Protein AF-A0A9P7BCN5-F1 (afdb_monomer_lite)

Organism: NCBI:txid460514

pLDDT: mean 72.9, std 21.02, range [40.44, 98.62]

InterPro domains:
  IPR052837 Mitochondrial ribosomal protein bS21 [PTHR41237] (28-170)

Secondary structure (DSSP, 8-state):
-------------------------SSSGGGSTTSSS-SSSHHHHHHHHHHHHTT---------TT---------S----HHHHHHHS---TT--S------TT-HHHHHHHHHHHHHHTTHHHHHHHHSS---HHHHHHHHHHHHHHHHHHHHHHHHHHHHHHHHHHT-

Structure (mmCIF, N/CA/C/O backbone):
data_AF-A0A9P7BCN5-F1
#
_entry.id   AF-A0A9P7BCN5-F1
#
loop_
_atom_site.group_PDB
_atom_site.id
_atom_site.type_symbol
_atom_site.label_atom_id
_atom_site.label_alt_id
_atom_site.label_comp_id
_atom_site.label_asym_id
_atom_site.label_entity_id
_atom_site.label_seq_id
_atom_site.pdbx_PDB_ins_code
_atom_site.Cartn_x
_atom_site.Cartn_y
_atom_site.Cartn_z
_atom_site.occupancy
_atom_site.B_iso_or_equiv
_atom_site.auth_seq_id
_atom_site.auth_comp_id
_atom_site.auth_asym_id
_atom_site.auth_atom_id
_atom_site.pdbx_PDB_model_num
ATOM 1 N N . MET A 1 1 ? 23.172 39.042 -14.468 1.00 51.22 1 MET A N 1
ATOM 2 C CA . MET A 1 1 ? 21.860 39.375 -15.059 1.00 51.22 1 MET 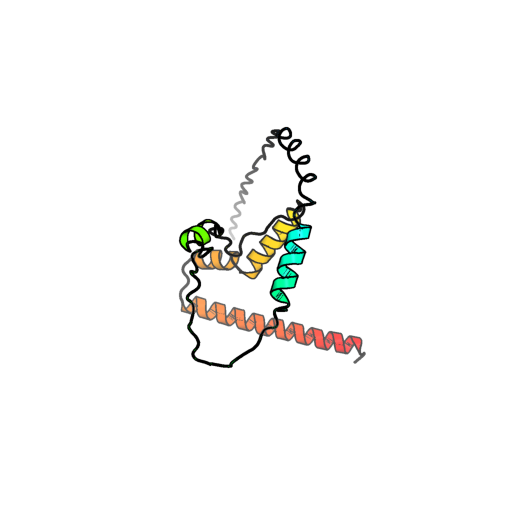A CA 1
ATOM 3 C C . MET A 1 1 ? 21.759 38.711 -16.417 1.00 51.22 1 MET A C 1
ATOM 5 O O . MET A 1 1 ? 22.620 38.993 -17.231 1.00 51.22 1 MET A O 1
ATOM 9 N N . LEU A 1 2 ? 20.775 37.831 -16.628 1.00 46.09 2 LEU A N 1
ATOM 10 C CA . LEU A 1 2 ? 20.109 37.559 -17.914 1.00 46.09 2 LEU A CA 1
ATOM 11 C C . LEU A 1 2 ? 19.058 36.467 -17.667 1.00 46.09 2 LEU A C 1
ATOM 13 O O . LEU A 1 2 ? 19.370 35.288 -17.528 1.00 46.09 2 LEU A O 1
ATOM 17 N N . ALA A 1 3 ? 17.810 36.907 -17.530 1.00 48.81 3 ALA A N 1
ATOM 18 C CA . ALA A 1 3 ? 16.636 36.060 -17.401 1.00 48.81 3 ALA A CA 1
ATOM 19 C C . ALA A 1 3 ? 16.221 35.523 -18.778 1.00 48.81 3 ALA A C 1
ATOM 21 O O . ALA A 1 3 ? 16.227 36.268 -19.759 1.00 48.81 3 ALA A O 1
ATOM 22 N N . ARG A 1 4 ? 15.797 34.258 -18.848 1.00 54.75 4 ARG A N 1
ATOM 23 C CA . ARG A 1 4 ? 14.994 33.743 -19.964 1.00 54.75 4 ARG A CA 1
ATOM 24 C C . ARG A 1 4 ? 13.826 32.923 -19.427 1.00 54.75 4 ARG A C 1
ATOM 26 O O . ARG A 1 4 ? 13.968 31.759 -19.072 1.00 54.75 4 ARG A O 1
ATOM 33 N N . ASN A 1 5 ? 12.680 33.596 -19.383 1.00 53.12 5 ASN A N 1
ATOM 34 C CA . ASN A 1 5 ? 11.343 33.018 -19.377 1.00 53.12 5 ASN A CA 1
ATOM 35 C C . ASN A 1 5 ? 11.059 32.406 -20.752 1.00 53.12 5 ASN A C 1
ATOM 37 O O . ASN A 1 5 ? 11.209 33.115 -21.745 1.00 53.12 5 ASN A O 1
ATOM 41 N N . VAL A 1 6 ? 10.568 31.165 -20.818 1.00 57.75 6 VAL A N 1
ATOM 42 C CA . VAL A 1 6 ? 9.745 30.703 -21.949 1.00 57.75 6 VAL A CA 1
ATOM 43 C C . VAL A 1 6 ? 8.629 29.796 -21.425 1.00 57.75 6 VAL A C 1
ATOM 45 O O . VAL A 1 6 ? 8.834 28.952 -20.557 1.00 57.75 6 VAL A O 1
ATOM 48 N N . LEU A 1 7 ? 7.438 30.079 -21.941 1.00 52.66 7 LEU A N 1
ATOM 49 C CA . LEU A 1 7 ? 6.106 29.705 -21.492 1.00 52.66 7 LEU A CA 1
ATOM 50 C C . LEU A 1 7 ? 5.726 28.231 -21.690 1.00 52.66 7 LEU A C 1
ATOM 52 O O . LEU A 1 7 ? 6.220 27.528 -22.568 1.00 52.66 7 LEU A O 1
ATOM 56 N N . ALA A 1 8 ? 4.757 27.829 -20.868 1.00 49.75 8 ALA A N 1
ATOM 57 C CA . ALA A 1 8 ? 4.033 26.571 -20.892 1.00 49.75 8 ALA A CA 1
ATOM 58 C C . ALA A 1 8 ? 3.129 26.417 -22.130 1.00 49.75 8 ALA A C 1
ATOM 60 O O . ALA A 1 8 ? 2.447 27.357 -22.533 1.00 49.75 8 ALA A O 1
ATOM 61 N N . ALA A 1 9 ? 3.035 25.193 -22.653 1.00 51.97 9 ALA A N 1
ATOM 62 C CA . ALA A 1 9 ? 1.993 24.778 -23.589 1.00 51.97 9 ALA A CA 1
ATOM 63 C C . ALA A 1 9 ? 1.278 23.539 -23.028 1.00 51.97 9 ALA A C 1
ATOM 65 O O . ALA A 1 9 ? 1.752 22.408 -23.146 1.00 51.97 9 ALA A O 1
ATOM 66 N N . ALA A 1 10 ? 0.136 23.762 -22.379 1.00 50.50 10 ALA A N 1
ATOM 67 C CA . ALA A 1 10 ? -0.774 22.711 -21.945 1.00 50.50 10 ALA A CA 1
ATOM 68 C C . ALA A 1 10 ? -1.659 22.287 -23.130 1.00 50.50 10 ALA A C 1
ATOM 70 O O . ALA A 1 10 ? -2.514 23.048 -23.576 1.00 50.50 10 ALA A O 1
ATOM 71 N N . LYS A 1 11 ? -1.462 21.070 -23.650 1.00 50.28 11 LYS A N 1
ATOM 72 C CA . LYS A 1 11 ? -2.388 20.435 -24.602 1.00 50.28 11 LYS A CA 1
ATOM 73 C C . LYS A 1 11 ? -3.518 19.755 -23.828 1.00 50.28 11 LYS A C 1
ATOM 75 O O . LYS A 1 11 ? -3.343 18.672 -23.279 1.00 50.28 11 LYS A O 1
ATOM 80 N N . THR A 1 12 ? -4.682 20.390 -23.794 1.00 50.75 12 THR A N 1
ATOM 81 C CA . THR A 1 12 ? -5.949 19.821 -23.321 1.00 50.75 12 THR A CA 1
ATOM 82 C C . THR A 1 12 ? -6.606 19.017 -24.445 1.00 50.75 12 THR A C 1
ATOM 84 O O . THR A 1 12 ? -7.192 19.575 -25.367 1.00 50.75 12 THR A O 1
ATOM 87 N N . ALA A 1 13 ? -6.524 17.687 -24.374 1.00 50.72 13 ALA A N 1
ATOM 88 C CA . ALA A 1 13 ? -7.314 16.796 -25.223 1.00 50.72 13 ALA A CA 1
ATOM 89 C C . ALA A 1 13 ? -8.713 16.621 -24.607 1.00 50.72 13 ALA A C 1
ATOM 91 O O . ALA A 1 13 ? -8.860 16.015 -23.546 1.00 50.72 13 ALA A O 1
ATOM 92 N N . ARG A 1 14 ? -9.742 17.180 -25.253 1.00 42.44 14 ARG A N 1
ATOM 93 C CA . ARG A 1 14 ? -11.154 16.929 -24.932 1.00 42.44 14 ARG A CA 1
ATOM 94 C C . ARG A 1 14 ? -11.633 15.742 -25.768 1.00 42.44 14 ARG A C 1
ATOM 96 O O . ARG A 1 14 ? -11.708 15.857 -26.986 1.00 42.44 14 ARG A O 1
ATOM 103 N N . PHE A 1 15 ? -11.960 14.626 -25.122 1.00 49.22 15 PHE A N 1
ATOM 104 C CA . PHE A 1 15 ? -12.683 13.522 -25.754 1.00 49.22 15 PHE A CA 1
ATOM 105 C C . PHE A 1 15 ? -14.184 13.705 -25.521 1.00 49.22 15 PHE A C 1
ATOM 107 O O . PHE A 1 15 ? -14.646 13.771 -24.382 1.00 49.22 15 PHE A O 1
ATOM 114 N N . THR A 1 16 ? -14.933 13.820 -26.613 1.00 47.38 16 THR A N 1
ATOM 115 C CA . THR A 1 16 ? -16.395 13.843 -26.649 1.00 47.38 16 THR A CA 1
ATOM 116 C C . THR A 1 16 ? -16.938 12.420 -26.497 1.00 47.38 16 THR A C 1
ATOM 118 O O . THR A 1 16 ? -16.446 11.476 -27.113 1.00 47.38 16 THR A O 1
ATOM 121 N N . ARG A 1 17 ? -17.945 12.252 -25.635 1.00 40.44 17 ARG A N 1
ATOM 122 C CA . ARG A 1 17 ? -18.599 10.971 -25.333 1.00 40.44 17 ARG A CA 1
ATOM 123 C C . ARG A 1 17 ? -19.851 10.854 -26.205 1.00 40.44 17 ARG A C 1
ATOM 125 O O . ARG A 1 17 ? -20.771 11.650 -26.048 1.00 40.44 17 ARG A O 1
ATOM 132 N N . ALA A 1 18 ? -19.872 9.900 -27.132 1.00 47.12 18 ALA A N 1
ATOM 133 C CA . ALA A 1 18 ? -21.061 9.566 -27.910 1.00 47.12 18 ALA A CA 1
ATOM 134 C C . ALA A 1 18 ? -21.986 8.661 -27.077 1.00 47.12 18 ALA A C 1
ATOM 136 O O . ALA A 1 18 ? -21.550 7.624 -26.578 1.00 47.12 18 ALA A O 1
ATOM 137 N N . ASN A 1 19 ? -23.250 9.061 -26.925 1.00 43.56 19 ASN A N 1
ATOM 138 C CA . ASN A 1 19 ? -24.318 8.239 -26.360 1.00 43.56 19 ASN A CA 1
ATOM 139 C C . ASN A 1 19 ? -25.029 7.509 -27.506 1.00 43.56 19 ASN A C 1
ATOM 141 O O . ASN A 1 19 ? -25.701 8.152 -28.309 1.00 43.56 19 ASN A O 1
ATOM 145 N N . SER A 1 20 ? -24.911 6.183 -27.572 1.00 52.56 20 SER A N 1
ATOM 146 C CA . SER A 1 20 ? -25.769 5.336 -28.405 1.00 52.56 20 SER A CA 1
ATOM 147 C C . SER A 1 20 ? -26.748 4.567 -27.517 1.00 52.56 20 SER A C 1
ATOM 149 O O . SER A 1 20 ? -26.389 3.668 -26.761 1.00 52.56 20 SER A O 1
ATOM 151 N N . THR A 1 21 ? -28.014 4.959 -27.592 1.00 48.12 21 THR A N 1
ATOM 152 C CA . THR A 1 21 ? -29.163 4.245 -27.035 1.00 48.12 21 THR A CA 1
ATOM 153 C C . THR A 1 21 ? -29.679 3.254 -28.074 1.00 48.12 21 THR A C 1
ATOM 155 O O . THR A 1 21 ? -30.150 3.685 -29.125 1.00 48.12 21 THR A O 1
ATOM 158 N N . LEU A 1 22 ? -29.637 1.952 -27.784 1.00 48.34 22 LEU A N 1
ATOM 159 C CA . LEU A 1 22 ? -30.417 0.946 -28.508 1.00 48.34 22 LEU A CA 1
ATOM 160 C C . LEU A 1 22 ? -31.063 -0.056 -27.541 1.00 48.34 22 LEU A C 1
ATOM 162 O O . LEU A 1 22 ? -30.463 -0.553 -26.591 1.00 48.34 22 LEU A O 1
ATOM 166 N N . SER A 1 23 ? -32.340 -0.258 -27.824 1.00 49.16 23 SER A N 1
ATOM 167 C CA . SER A 1 23 ? -33.428 -0.957 -27.149 1.00 49.16 23 SER A CA 1
ATOM 168 C C . SER A 1 23 ? -33.413 -2.474 -27.349 1.00 49.16 23 SER A C 1
ATOM 170 O O . SER A 1 23 ? -33.348 -2.912 -28.490 1.00 49.16 23 SER A O 1
ATOM 172 N N . ASN A 1 24 ? -33.599 -3.255 -26.277 1.00 51.41 24 ASN A N 1
ATOM 173 C CA . ASN A 1 24 ? -33.944 -4.686 -26.320 1.00 51.41 24 ASN A CA 1
ATOM 174 C C . ASN A 1 24 ? -34.776 -5.058 -25.072 1.00 51.41 24 ASN A C 1
ATOM 176 O O . ASN A 1 24 ? -34.211 -5.397 -24.034 1.00 51.41 24 ASN A O 1
ATOM 180 N N . THR A 1 25 ? -36.110 -4.969 -25.134 1.00 54.47 25 THR A N 1
ATOM 181 C CA . THR A 1 25 ? -37.012 -5.278 -23.995 1.00 54.47 25 THR A CA 1
ATOM 182 C C . THR A 1 25 ? -38.141 -6.265 -24.318 1.00 54.47 25 THR A C 1
ATOM 184 O O . THR A 1 25 ? -39.081 -6.394 -23.543 1.00 54.47 25 THR A O 1
ATOM 187 N N . THR A 1 26 ? -38.069 -7.025 -25.411 1.00 51.28 26 THR A N 1
ATOM 188 C CA . THR A 1 26 ? -39.194 -7.873 -25.861 1.00 51.28 26 THR A CA 1
ATOM 189 C C . THR A 1 26 ? -39.067 -9.379 -25.592 1.00 51.28 26 THR A C 1
ATOM 191 O O . THR A 1 26 ? -39.987 -10.118 -25.929 1.00 51.28 26 THR A O 1
ATOM 194 N N . SER A 1 27 ? -38.002 -9.873 -24.946 1.00 54.12 27 SER A N 1
ATOM 195 C CA . SER A 1 27 ? -37.773 -11.328 -24.799 1.00 54.12 27 SER A CA 1
ATOM 196 C C . SER A 1 27 ? -38.022 -11.936 -23.408 1.00 54.12 27 SER A C 1
ATOM 198 O O . SER A 1 27 ? -37.985 -13.157 -23.282 1.00 54.12 27 SER A O 1
ATOM 200 N N . THR A 1 28 ? -38.327 -11.160 -22.361 1.00 53.56 28 THR A N 1
ATOM 201 C CA . THR A 1 28 ? -38.336 -11.680 -20.972 1.00 53.56 28 THR A CA 1
ATOM 202 C C . THR A 1 28 ? -39.709 -12.025 -20.380 1.00 53.56 28 THR A C 1
ATOM 204 O O . THR A 1 28 ? -39.769 -12.585 -19.290 1.00 53.56 28 THR A O 1
ATOM 207 N N . VAL A 1 29 ? -40.825 -11.781 -21.078 1.00 52.31 29 VAL A N 1
ATOM 208 C CA . VAL A 1 29 ? -42.179 -11.989 -20.507 1.00 52.31 29 VAL A CA 1
ATOM 209 C C . VAL A 1 29 ? -42.657 -13.456 -20.567 1.00 52.31 29 VAL A C 1
ATOM 211 O O . VAL A 1 29 ? -43.587 -13.832 -19.863 1.00 52.31 29 VAL A O 1
ATOM 214 N N . LYS A 1 30 ? -41.997 -14.342 -21.328 1.00 48.44 30 LYS A N 1
ATOM 215 C CA . LYS A 1 30 ? -42.425 -15.753 -21.474 1.00 48.44 30 LYS A CA 1
ATOM 216 C C . LYS A 1 30 ? -41.860 -16.734 -20.430 1.00 48.44 30 LYS A C 1
ATOM 218 O O . LYS A 1 30 ? -42.257 -17.892 -20.439 1.00 48.44 30 LYS A O 1
ATOM 223 N N . ALA A 1 31 ? -40.984 -16.301 -19.519 1.00 50.62 31 ALA A N 1
ATOM 224 C CA . ALA A 1 31 ? -40.277 -17.203 -18.593 1.00 50.62 31 ALA A CA 1
ATOM 225 C C . ALA A 1 31 ? -40.920 -17.366 -17.196 1.00 50.62 31 ALA A C 1
ATOM 227 O O . ALA A 1 31 ? -40.413 -18.131 -16.384 1.00 50.62 31 ALA A O 1
ATOM 228 N N . VAL A 1 32 ? -42.019 -16.665 -16.889 1.00 51.09 32 VAL A N 1
ATOM 229 C CA . VAL A 1 32 ? -42.581 -16.628 -15.518 1.00 51.09 32 VAL A CA 1
ATOM 230 C C . VAL A 1 32 ? -43.735 -17.628 -15.305 1.00 51.09 32 VAL A C 1
ATOM 232 O O . VAL A 1 32 ? -44.050 -17.967 -14.169 1.00 51.09 32 VAL A O 1
ATOM 235 N N . ASN A 1 33 ? -44.322 -18.192 -16.368 1.00 49.03 33 ASN A N 1
ATOM 236 C CA . ASN A 1 33 ? -45.521 -19.043 -16.264 1.00 49.03 33 ASN A CA 1
ATOM 237 C C . ASN A 1 33 ? -45.274 -20.557 -16.094 1.00 49.03 33 ASN A C 1
ATOM 239 O O . ASN A 1 33 ? -46.239 -21.311 -16.012 1.00 49.03 33 ASN A O 1
ATOM 243 N N . SER A 1 34 ? -44.027 -21.035 -16.012 1.00 50.19 34 SER A N 1
ATOM 244 C CA . SER A 1 34 ? -43.720 -22.479 -15.941 1.00 50.19 34 SER A CA 1
ATOM 245 C C . SER A 1 34 ? -43.333 -23.003 -14.549 1.00 50.19 34 SER A C 1
ATOM 247 O O . SER A 1 34 ? -42.930 -24.155 -14.428 1.00 50.19 34 SER A O 1
ATOM 249 N N . VAL A 1 35 ? -43.437 -22.196 -13.486 1.00 52.56 35 VAL A N 1
ATOM 250 C CA . VAL A 1 35 ? -42.931 -22.570 -12.143 1.00 52.56 35 VAL A CA 1
ATOM 251 C C . VAL A 1 35 ? -43.985 -23.254 -11.250 1.00 52.56 35 VAL A C 1
ATOM 253 O O . VAL A 1 35 ? -43.627 -23.918 -10.284 1.00 52.56 35 VAL A O 1
ATOM 256 N N . ASN A 1 36 ? -45.279 -23.191 -11.585 1.00 51.03 36 ASN A N 1
ATOM 257 C CA . ASN A 1 36 ? -46.351 -23.603 -10.661 1.00 51.03 36 ASN A CA 1
ATOM 258 C C . ASN A 1 36 ? -46.919 -25.028 -10.835 1.00 51.03 36 ASN A C 1
ATOM 260 O O . ASN A 1 36 ? -47.886 -25.360 -10.156 1.00 51.03 36 ASN A O 1
ATOM 264 N N . ALA A 1 37 ? -46.343 -25.885 -11.687 1.00 47.97 37 ALA A N 1
ATOM 265 C CA . ALA A 1 37 ? -46.885 -27.230 -11.957 1.00 47.97 37 ALA A CA 1
ATOM 266 C C . ALA A 1 37 ? -46.135 -28.410 -11.288 1.00 47.97 37 ALA A C 1
ATOM 268 O O . ALA A 1 37 ? -46.615 -29.535 -11.361 1.00 47.97 37 ALA A O 1
ATOM 269 N N . ASN A 1 38 ? -45.002 -28.187 -10.602 1.00 49.34 38 ASN A N 1
ATOM 270 C CA . ASN A 1 38 ? -44.103 -29.275 -10.151 1.00 49.34 38 ASN A CA 1
ATOM 271 C C . ASN A 1 38 ? -44.029 -29.485 -8.621 1.00 49.34 38 ASN A C 1
ATOM 273 O O . ASN A 1 38 ? -43.119 -30.145 -8.120 1.00 49.34 38 ASN A O 1
ATOM 277 N N . SER A 1 39 ? -44.954 -28.925 -7.842 1.00 52.47 39 SER A N 1
ATOM 278 C CA . SER A 1 39 ? -44.861 -28.905 -6.372 1.00 52.47 39 SER A CA 1
ATOM 279 C C . SER A 1 39 ? -45.418 -30.143 -5.647 1.00 52.47 39 SER A C 1
ATOM 281 O O . SER A 1 39 ? -45.242 -30.232 -4.434 1.00 52.47 39 SER A O 1
ATOM 283 N N . GLN A 1 40 ? -46.020 -31.124 -6.337 1.00 54.34 40 GLN A N 1
ATOM 284 C CA . GLN A 1 40 ? -46.603 -32.315 -5.682 1.00 54.34 40 GLN A CA 1
ATOM 285 C C . GLN A 1 40 ? -45.754 -33.603 -5.737 1.00 54.34 40 GLN A C 1
ATOM 287 O O . GLN A 1 40 ? -45.941 -34.473 -4.893 1.00 54.34 40 GLN A O 1
ATOM 292 N N . GLU A 1 41 ? -44.756 -33.724 -6.620 1.00 52.12 41 GLU A N 1
ATOM 293 C CA . GLU A 1 41 ? -43.877 -34.917 -6.674 1.00 52.12 41 GLU A CA 1
ATOM 294 C C . GLU A 1 41 ? -42.676 -34.870 -5.710 1.00 52.12 41 GLU A C 1
ATOM 296 O O . GLU A 1 41 ? -42.051 -35.893 -5.426 1.00 52.12 41 GLU A O 1
ATOM 301 N N . SER A 1 42 ? -42.336 -33.692 -5.182 1.00 54.78 42 SER A N 1
ATOM 302 C CA . SER A 1 42 ? -41.119 -33.507 -4.376 1.00 54.78 42 SER A CA 1
ATOM 303 C C . SER A 1 42 ? -41.278 -33.899 -2.900 1.00 54.78 42 SER A C 1
ATOM 305 O O . SER A 1 42 ? -40.278 -34.117 -2.219 1.00 54.78 42 SER A O 1
ATOM 307 N N . GLN A 1 43 ? -42.507 -34.027 -2.387 1.00 55.34 43 GLN A N 1
ATOM 308 C CA . GLN A 1 43 ? -42.743 -34.339 -0.967 1.00 55.34 43 GLN A CA 1
ATOM 309 C C . GLN A 1 43 ? -42.687 -35.844 -0.651 1.00 55.34 43 GLN A C 1
ATOM 311 O O . GLN A 1 43 ? -42.260 -36.224 0.438 1.00 55.34 43 GLN A O 1
ATOM 316 N N . SER A 1 44 ? -43.031 -36.720 -1.600 1.00 55.88 44 SER A N 1
ATOM 317 C CA . SER A 1 44 ? -42.960 -38.179 -1.410 1.00 55.88 44 SER A CA 1
ATOM 318 C C . SER A 1 44 ? -41.518 -38.706 -1.397 1.00 55.88 44 SER A C 1
ATOM 320 O O . SER A 1 44 ? -41.206 -39.636 -0.655 1.00 55.88 44 SER A O 1
ATOM 322 N N . LYS A 1 45 ? -40.607 -38.061 -2.140 1.00 59.28 45 LYS A N 1
ATOM 323 C CA . LYS A 1 45 ? -39.176 -38.415 -2.173 1.00 59.28 45 LYS A CA 1
ATOM 324 C C . LYS A 1 45 ? -38.454 -38.061 -0.872 1.00 59.28 45 LYS A C 1
ATOM 326 O O . LYS A 1 45 ? -37.680 -38.875 -0.373 1.00 59.28 45 LYS A O 1
ATOM 331 N N . ALA A 1 46 ? -38.756 -36.909 -0.271 1.00 58.84 46 ALA A N 1
ATOM 332 C CA . ALA A 1 46 ? -38.130 -36.479 0.983 1.00 58.84 46 ALA A CA 1
ATOM 333 C C . ALA A 1 46 ? -38.433 -37.427 2.161 1.00 58.84 46 ALA A C 1
ATOM 335 O O . ALA A 1 46 ? -37.545 -37.726 2.958 1.00 58.84 46 ALA A O 1
ATOM 336 N N . ASN A 1 47 ? -39.655 -37.968 2.226 1.00 57.72 47 ASN A N 1
ATOM 337 C CA . ASN A 1 47 ? -40.045 -38.912 3.277 1.00 57.72 47 ASN A CA 1
ATOM 338 C C . ASN A 1 47 ? -39.373 -40.288 3.119 1.00 57.72 47 ASN A C 1
ATOM 340 O O . ASN A 1 47 ? -39.046 -40.913 4.124 1.00 57.72 47 ASN A O 1
ATOM 344 N N . SER A 1 48 ? -39.096 -40.727 1.883 1.00 61.12 48 SER A N 1
ATOM 345 C CA . SER A 1 48 ? -38.370 -41.985 1.632 1.00 61.12 48 SER A CA 1
ATOM 346 C C . SER A 1 48 ? -36.891 -41.918 2.046 1.00 61.12 48 SER A C 1
ATOM 348 O O . SER A 1 48 ? -36.371 -42.859 2.645 1.00 61.12 48 SER A O 1
ATOM 350 N N . ILE A 1 49 ? -36.244 -40.767 1.830 1.00 64.25 49 ILE A N 1
ATOM 351 C CA . ILE A 1 49 ? -34.822 -40.549 2.142 1.00 64.25 49 ILE A CA 1
ATOM 352 C C . ILE A 1 49 ? -34.600 -40.478 3.661 1.00 64.25 49 ILE A C 1
ATOM 354 O O . ILE A 1 49 ? -33.614 -41.002 4.176 1.00 64.25 49 ILE A O 1
ATOM 358 N N . LEU A 1 50 ? -35.538 -39.882 4.405 1.00 60.44 50 LEU A N 1
ATOM 359 C CA . LEU A 1 50 ? -35.459 -39.831 5.867 1.00 60.44 50 LEU A CA 1
ATOM 360 C C . LEU A 1 50 ? -35.642 -41.213 6.511 1.00 60.44 50 LEU A C 1
ATOM 362 O O . LEU A 1 50 ? -34.945 -41.521 7.475 1.00 60.44 50 LEU A O 1
ATOM 366 N N . SER A 1 51 ? -36.510 -42.074 5.967 1.00 62.62 51 SER A N 1
ATOM 367 C CA . SER A 1 51 ? -36.667 -43.448 6.472 1.00 62.62 51 SER A CA 1
ATOM 368 C C . SER A 1 51 ? -35.456 -44.348 6.198 1.00 62.62 51 SER A C 1
ATOM 370 O O . SER A 1 51 ? -35.187 -45.257 6.980 1.00 62.62 51 SER A O 1
ATOM 372 N N . GLU A 1 52 ? -34.695 -44.077 5.135 1.00 64.38 52 GLU A N 1
ATOM 373 C CA . GLU A 1 52 ? -33.454 -44.795 4.821 1.00 64.38 52 GLU A CA 1
ATOM 374 C C . GLU A 1 52 ? -32.288 -44.332 5.713 1.00 64.38 52 GLU A C 1
ATOM 376 O O . GLU A 1 52 ? -31.533 -45.156 6.227 1.00 64.38 52 GLU A O 1
ATOM 381 N N . ALA A 1 53 ? -32.202 -43.029 6.004 1.00 62.22 53 ALA A N 1
ATOM 382 C CA . ALA A 1 53 ? -31.179 -42.462 6.886 1.00 62.22 53 ALA A CA 1
ATOM 383 C C . ALA A 1 53 ? -31.346 -42.842 8.375 1.00 62.22 53 ALA A C 1
ATOM 385 O O . ALA A 1 53 ? -30.373 -42.808 9.126 1.00 62.22 53 ALA A O 1
ATOM 386 N N . 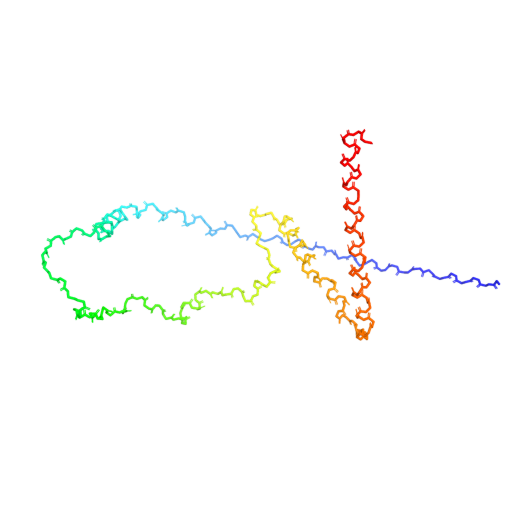LEU A 1 54 ? -32.559 -43.208 8.812 1.00 58.56 54 LEU A N 1
ATOM 387 C CA . LEU A 1 54 ? -32.877 -43.560 10.207 1.00 58.56 54 LEU A CA 1
ATOM 388 C C . LEU A 1 54 ? -32.839 -45.072 10.512 1.00 58.56 54 LEU A C 1
ATOM 390 O O . LEU A 1 54 ? -33.111 -45.469 11.643 1.00 58.56 54 LEU A O 1
ATOM 394 N N . GLY A 1 55 ? -32.444 -45.915 9.549 1.00 59.06 55 GLY A N 1
ATOM 395 C CA . GLY A 1 55 ? -31.880 -47.243 9.823 1.00 59.06 55 GLY A CA 1
ATOM 396 C C . GLY A 1 55 ? -32.765 -48.249 10.575 1.00 59.06 55 GLY A C 1
ATOM 397 O O . GLY A 1 55 ? -32.237 -49.073 11.320 1.00 59.06 55 GLY A O 1
ATOM 398 N N . SER A 1 56 ? -34.089 -48.244 10.392 1.00 52.91 56 SER A N 1
ATOM 399 C CA . SER A 1 56 ? -34.970 -49.248 11.008 1.00 52.91 56 SER A CA 1
ATOM 400 C C . SER A 1 56 ? -35.262 -50.432 10.077 1.00 52.91 56 SER A C 1
ATOM 402 O O . SER A 1 56 ? -36.347 -50.588 9.522 1.00 52.91 56 SER A O 1
ATOM 404 N N . LYS A 1 57 ? -34.300 -51.352 9.966 1.00 53.81 57 LYS A N 1
ATOM 405 C CA . LYS A 1 57 ? -34.606 -52.763 9.682 1.00 53.81 57 LYS A CA 1
ATOM 406 C C . LYS A 1 57 ? -33.927 -53.645 10.718 1.00 53.81 57 LYS A C 1
ATOM 408 O O . LYS A 1 57 ? -32.748 -53.966 10.624 1.00 53.81 57 LYS A O 1
ATOM 413 N N . SER A 1 58 ? -34.703 -54.030 11.725 1.00 51.47 58 SER A N 1
ATOM 414 C CA . SER A 1 58 ? -34.348 -55.102 12.642 1.00 51.47 58 SER A CA 1
ATOM 415 C C . SER A 1 58 ? -34.457 -56.454 11.934 1.00 51.47 58 SER A C 1
ATOM 417 O O . SER A 1 58 ? -35.562 -56.910 11.644 1.00 51.47 58 SER A O 1
ATOM 419 N N . SER A 1 59 ? -33.328 -57.123 11.735 1.00 45.94 59 SER A N 1
ATOM 420 C CA . SER A 1 59 ? -33.245 -58.583 11.831 1.00 45.94 59 SER A CA 1
ATOM 421 C C . SER A 1 59 ? -31.784 -58.998 11.997 1.00 45.94 59 SER A C 1
ATOM 423 O O . SER A 1 59 ? -31.008 -58.981 11.050 1.00 45.94 59 SER A O 1
ATOM 425 N N . THR A 1 60 ? -31.444 -59.301 13.248 1.00 48.06 60 THR A N 1
ATOM 426 C CA . THR A 1 60 ? -30.660 -60.472 13.665 1.00 48.06 60 THR A CA 1
ATOM 427 C C . THR A 1 60 ? -29.407 -60.858 12.862 1.00 48.06 60 THR A C 1
ATOM 429 O O . THR A 1 60 ? -29.482 -61.393 11.761 1.00 48.06 60 THR A O 1
ATOM 432 N N . SER A 1 61 ? -28.281 -60.778 13.582 1.00 47.66 61 SER A N 1
ATOM 433 C CA . SER A 1 61 ? -27.207 -61.783 13.648 1.00 47.66 61 SER A CA 1
ATOM 434 C C . SER A 1 61 ? -25.847 -61.420 13.039 1.00 47.66 61 SER A C 1
ATOM 436 O O . SER A 1 61 ? -25.687 -61.220 11.842 1.00 47.66 61 SER A O 1
ATOM 438 N N . ALA A 1 62 ? -24.858 -61.520 13.934 1.00 43.50 62 ALA A N 1
ATOM 439 C CA . ALA A 1 62 ? -23.445 -61.822 13.717 1.00 43.50 62 ALA A CA 1
ATOM 440 C C . ALA A 1 62 ? -22.530 -60.704 13.183 1.00 43.50 62 ALA A C 1
ATOM 442 O O . ALA A 1 62 ? -22.329 -60.499 11.989 1.00 43.50 62 ALA A O 1
ATOM 443 N N . SER A 1 63 ? -21.843 -60.087 14.145 1.00 55.75 63 SER A N 1
ATOM 444 C CA . SER A 1 63 ? -20.528 -59.469 14.006 1.00 55.75 63 SER A CA 1
ATOM 445 C C . SER A 1 63 ? -19.544 -60.372 13.253 1.00 55.75 63 SER A C 1
ATOM 447 O O . SER A 1 63 ? -19.187 -61.451 13.727 1.00 55.75 63 SER A O 1
ATOM 449 N N . SER A 1 64 ? -19.040 -59.901 12.117 1.00 46.34 64 SER A N 1
ATOM 450 C CA . SER A 1 64 ? -17.859 -60.462 11.465 1.00 46.34 64 SER A CA 1
ATOM 451 C C . SER A 1 64 ? -17.136 -59.329 10.736 1.00 46.34 64 SER A C 1
ATOM 453 O O . SER A 1 64 ? -17.625 -58.756 9.765 1.00 46.34 64 SER A O 1
ATOM 455 N N . PHE A 1 65 ? -15.959 -58.979 11.255 1.00 58.31 65 PHE A N 1
ATOM 456 C CA . PHE A 1 65 ? -15.102 -57.878 10.794 1.00 58.31 65 PHE A CA 1
ATOM 457 C C . PHE A 1 65 ? -14.440 -58.157 9.422 1.00 58.31 65 PHE A C 1
ATOM 459 O O . PHE A 1 65 ? -13.656 -57.352 8.931 1.00 58.31 65 PHE A O 1
ATOM 466 N N . TYR A 1 66 ? -14.763 -59.295 8.796 1.00 55.47 66 TYR A N 1
ATOM 467 C CA . TYR A 1 66 ? -14.260 -59.733 7.489 1.00 55.47 66 TYR A CA 1
ATOM 468 C C . TYR A 1 66 ? -15.386 -60.152 6.527 1.00 55.47 66 TYR A C 1
ATOM 470 O O . TYR A 1 66 ? -15.149 -60.864 5.549 1.00 55.47 66 TYR A O 1
ATOM 478 N N . ALA A 1 67 ? -16.625 -59.714 6.763 1.00 48.03 67 ALA A N 1
ATOM 479 C CA . ALA A 1 67 ? -17.699 -59.917 5.803 1.00 48.03 67 ALA A CA 1
ATOM 480 C C . ALA A 1 67 ? -17.484 -59.011 4.578 1.00 48.03 67 ALA A C 1
ATOM 482 O O . ALA A 1 67 ? -17.641 -57.798 4.656 1.00 48.03 67 ALA A O 1
ATOM 483 N N . LYS A 1 68 ? -17.067 -59.640 3.471 1.00 49.91 68 LYS A N 1
ATOM 484 C CA . LYS A 1 68 ? -17.247 -59.234 2.067 1.00 49.91 68 LYS A CA 1
ATOM 485 C C . LYS A 1 68 ? -17.451 -57.729 1.859 1.00 49.91 68 LYS A C 1
ATOM 487 O O . LYS A 1 68 ? -18.570 -57.235 1.944 1.00 49.91 68 LYS A O 1
ATOM 492 N N . ARG A 1 69 ? -16.388 -57.031 1.446 1.00 49.66 69 ARG A N 1
ATOM 493 C CA . ARG A 1 69 ? -16.544 -55.796 0.669 1.00 49.66 69 ARG A CA 1
ATOM 494 C C . ARG A 1 69 ? -17.277 -56.165 -0.620 1.00 49.66 69 ARG A C 1
ATOM 496 O O . ARG A 1 69 ? -16.655 -56.577 -1.595 1.00 49.66 69 ARG A O 1
ATOM 503 N N . THR A 1 70 ? -18.601 -56.087 -0.605 1.00 52.84 70 THR A N 1
ATOM 504 C CA . THR A 1 70 ? -19.375 -55.888 -1.820 1.00 52.84 70 THR A CA 1
ATOM 505 C C . THR A 1 70 ? -18.877 -54.573 -2.396 1.00 52.84 70 THR A C 1
ATOM 507 O O . THR A 1 70 ? -19.117 -53.504 -1.838 1.00 52.84 70 THR A O 1
ATOM 510 N N . PHE A 1 71 ? -18.074 -54.665 -3.454 1.00 54.72 71 PHE A N 1
ATOM 511 C CA . PHE A 1 71 ? -17.857 -53.540 -4.346 1.00 54.72 71 PHE A CA 1
ATOM 512 C C . PHE A 1 71 ? -19.222 -53.229 -4.958 1.00 54.72 71 PHE A C 1
ATOM 514 O O . PHE A 1 71 ? -19.608 -53.821 -5.961 1.00 54.72 71 PHE A O 1
ATOM 521 N N . GLU A 1 72 ? -19.981 -52.361 -4.292 1.00 57.62 72 GLU A N 1
ATOM 522 C CA . GLU A 1 72 ? -21.064 -51.635 -4.940 1.00 57.62 72 GLU A CA 1
ATOM 523 C C . GLU A 1 72 ? -20.431 -50.916 -6.136 1.00 57.62 72 GLU A C 1
ATOM 525 O O . GLU A 1 72 ? -19.456 -50.172 -5.955 1.00 57.62 72 GLU A O 1
ATOM 530 N N . PRO A 1 73 ? -20.879 -51.185 -7.370 1.00 54.41 73 PRO A N 1
ATOM 531 C CA . PRO A 1 73 ? -20.311 -50.530 -8.525 1.00 54.41 73 PRO A CA 1
ATOM 532 C C . PRO A 1 73 ? -20.619 -49.036 -8.407 1.00 54.41 73 PRO A C 1
ATOM 534 O O . PRO A 1 73 ? -21.767 -48.622 -8.557 1.00 54.41 73 PRO A O 1
ATOM 537 N N . LEU A 1 74 ? -19.572 -48.220 -8.241 1.00 56.56 74 LEU A N 1
ATOM 538 C CA . LEU A 1 74 ? -19.545 -46.750 -8.386 1.00 56.56 74 LEU A CA 1
ATOM 539 C C . LEU A 1 74 ? -19.977 -46.265 -9.794 1.00 56.56 74 LEU A C 1
ATOM 541 O O . LEU A 1 74 ? -19.664 -45.163 -10.223 1.00 56.56 74 LEU A O 1
ATOM 545 N N . SER A 1 75 ? -20.721 -47.088 -10.529 1.00 56.31 75 SER A N 1
ATOM 546 C CA . SER A 1 75 ? -21.241 -46.855 -11.874 1.00 56.31 75 SER A CA 1
ATOM 547 C C . SER A 1 75 ? -22.256 -45.717 -11.970 1.00 56.31 75 SER A C 1
ATOM 549 O O . SER A 1 75 ? -22.585 -45.300 -13.074 1.00 56.31 75 SER A O 1
ATOM 551 N N . ASN A 1 76 ? -22.717 -45.174 -10.842 1.00 58.06 76 ASN A N 1
ATOM 552 C CA . ASN A 1 76 ? -23.620 -44.036 -10.825 1.00 58.06 76 ASN A CA 1
ATOM 553 C C . ASN A 1 76 ? -22.954 -42.866 -10.095 1.00 58.06 76 ASN A C 1
ATOM 555 O O . ASN A 1 76 ? -23.023 -42.755 -8.875 1.00 58.06 76 ASN A O 1
ATOM 559 N N . ILE A 1 77 ? -22.393 -41.961 -10.904 1.00 61.62 77 ILE A N 1
ATOM 560 C CA . ILE A 1 77 ? -21.866 -40.635 -10.545 1.00 61.62 77 ILE A CA 1
ATOM 561 C C . ILE A 1 77 ? -20.391 -40.629 -10.097 1.00 61.62 77 ILE A C 1
ATOM 563 O O . ILE A 1 77 ? -20.002 -39.875 -9.211 1.00 61.62 77 ILE A O 1
ATOM 567 N N . GLU A 1 78 ? -19.512 -41.373 -10.770 1.00 61.66 78 GLU A N 1
ATOM 568 C CA . GLU A 1 78 ? -18.163 -40.834 -10.986 1.00 61.66 78 GLU A CA 1
ATOM 569 C C . GLU A 1 78 ? -18.247 -39.929 -12.214 1.00 61.66 78 GLU A C 1
ATOM 571 O O . GLU A 1 78 ? -18.104 -40.350 -13.361 1.00 61.66 78 GLU A O 1
ATOM 576 N N . GLN A 1 79 ? -18.654 -38.684 -11.972 1.00 71.75 79 GLN A N 1
ATOM 577 C CA . GLN A 1 79 ? -18.686 -37.673 -13.014 1.00 71.75 79 GLN A CA 1
ATOM 578 C C . GLN A 1 79 ? -17.259 -37.517 -13.535 1.00 71.75 79 GLN A C 1
ATOM 580 O O . GLN A 1 79 ? -16.364 -37.231 -12.739 1.00 71.75 79 GLN A O 1
ATOM 585 N N . ASP A 1 80 ? -17.060 -37.747 -14.838 1.00 81.25 80 ASP A N 1
ATOM 586 C CA . ASP A 1 80 ? -15.745 -37.675 -15.475 1.00 81.25 80 ASP A CA 1
ATOM 587 C C . ASP A 1 80 ? -15.032 -36.404 -14.988 1.00 81.25 80 ASP A C 1
ATOM 589 O O . ASP A 1 80 ? -15.597 -35.310 -15.122 1.00 81.25 80 ASP A O 1
ATOM 593 N N . PRO A 1 81 ? -13.842 -36.509 -14.367 1.00 74.25 81 PRO A N 1
ATOM 594 C CA . PRO A 1 81 ? -13.130 -35.345 -13.858 1.00 74.25 81 PRO A CA 1
ATOM 595 C C . PRO A 1 81 ? -12.917 -34.287 -14.946 1.00 74.25 81 PRO A C 1
ATOM 597 O O . PRO A 1 81 ? -12.896 -33.096 -14.632 1.00 74.25 81 PRO A O 1
ATOM 600 N N . TYR A 1 82 ? -12.826 -34.688 -16.219 1.00 76.44 82 TYR A N 1
ATOM 601 C CA . TYR A 1 82 ? -12.783 -33.768 -17.352 1.00 76.44 82 TYR A CA 1
ATOM 602 C C . TYR A 1 82 ? -14.116 -33.022 -17.556 1.00 76.44 82 TYR A C 1
ATOM 604 O O . TYR A 1 82 ? -14.130 -31.798 -17.693 1.00 76.44 82 TYR A O 1
ATOM 612 N N . ASP A 1 83 ? -15.252 -33.718 -17.509 1.00 79.00 83 ASP A N 1
ATOM 613 C CA . ASP A 1 83 ? -16.590 -33.114 -17.595 1.00 79.00 83 ASP A CA 1
ATOM 614 C C . ASP A 1 83 ? -16.888 -32.216 -16.374 1.00 79.00 83 ASP A C 1
ATOM 616 O O . ASP A 1 83 ? -17.395 -31.103 -16.497 1.00 79.00 83 ASP A O 1
ATOM 620 N N . PHE A 1 84 ? -16.483 -32.621 -15.169 1.00 75.31 84 PHE A N 1
ATOM 621 C CA . PHE A 1 84 ? -16.570 -31.766 -13.984 1.00 75.31 84 PHE A CA 1
ATOM 622 C C . PHE A 1 84 ? -15.717 -30.496 -14.139 1.00 75.31 84 PHE A C 1
ATOM 624 O O . PHE A 1 84 ? -16.214 -29.390 -13.928 1.00 75.31 84 PHE A O 1
ATOM 631 N N . ALA A 1 85 ? -14.458 -30.626 -14.563 1.00 70.88 85 ALA A N 1
ATOM 632 C CA . ALA A 1 85 ? -13.550 -29.494 -14.735 1.00 70.88 85 ALA A CA 1
ATOM 633 C C . ALA A 1 85 ? -13.980 -28.528 -15.853 1.00 70.88 85 ALA A C 1
ATOM 635 O O . ALA A 1 85 ? -13.730 -27.334 -15.738 1.00 70.88 85 ALA A O 1
ATOM 636 N N . THR A 1 86 ? -14.639 -29.008 -16.912 1.00 74.12 86 THR A N 1
ATOM 637 C CA . THR A 1 86 ? -15.142 -28.157 -18.008 1.00 74.12 86 THR A CA 1
ATOM 638 C C . THR A 1 86 ? -16.449 -27.442 -17.660 1.00 74.12 86 THR A C 1
ATOM 640 O O . THR A 1 86 ? -16.675 -26.324 -18.126 1.00 74.12 86 THR A O 1
ATOM 643 N N . ARG A 1 87 ? -17.299 -28.027 -16.802 1.00 74.81 87 ARG A N 1
ATOM 644 C CA . ARG A 1 87 ? -18.512 -27.364 -16.283 1.00 74.81 87 ARG A CA 1
ATOM 645 C C . ARG A 1 87 ? -18.187 -26.179 -15.381 1.00 74.81 87 ARG A C 1
ATOM 647 O O . ARG A 1 87 ? -18.901 -25.175 -15.396 1.00 74.81 87 ARG A O 1
ATOM 654 N N . PHE A 1 88 ? -17.099 -26.268 -14.620 1.00 62.78 88 PHE A N 1
ATOM 655 C CA . PHE A 1 88 ? -16.530 -25.109 -13.949 1.00 62.78 88 PHE A CA 1
ATOM 656 C C . PHE A 1 88 ? -15.638 -24.366 -14.933 1.00 62.78 88 PHE A C 1
ATOM 658 O O . PHE A 1 88 ? -14.432 -24.586 -14.980 1.00 62.78 88 PHE A O 1
ATOM 665 N N . VAL A 1 89 ? -16.216 -23.422 -15.680 1.00 61.44 89 VAL A N 1
ATOM 666 C CA . VAL A 1 89 ? -15.411 -22.362 -16.294 1.00 61.44 89 VAL A CA 1
ATOM 667 C C . VAL A 1 89 ? -14.747 -21.623 -15.139 1.00 61.44 89 VAL A C 1
ATOM 669 O O . VAL A 1 89 ? -15.346 -20.732 -14.535 1.00 61.44 89 VAL A O 1
ATOM 672 N N . LEU A 1 90 ? -13.528 -22.039 -14.785 1.00 58.41 90 LEU A N 1
ATOM 673 C CA . LEU A 1 90 ? -12.646 -21.256 -13.943 1.00 58.41 90 LEU A CA 1
ATOM 674 C C . LEU A 1 90 ? -12.567 -19.912 -14.655 1.00 58.41 90 LEU A C 1
ATOM 676 O O . LEU A 1 90 ? -12.119 -19.866 -15.800 1.00 58.41 90 LEU A O 1
ATOM 680 N N . PRO A 1 91 ? -13.087 -18.828 -14.067 1.00 61.59 91 PRO A N 1
ATOM 681 C CA . PRO A 1 91 ? -13.029 -17.546 -14.730 1.00 61.59 91 PRO A CA 1
ATOM 682 C C . PRO A 1 91 ? -11.546 -17.221 -14.883 1.00 61.59 91 PRO A C 1
ATOM 684 O O . PRO A 1 91 ? -10.858 -16.955 -13.896 1.00 61.59 91 PRO A O 1
ATOM 687 N N . ASP A 1 92 ? -11.074 -17.292 -16.129 1.00 54.53 92 ASP A N 1
ATOM 688 C CA . ASP A 1 92 ? -9.676 -17.488 -16.548 1.00 54.53 92 ASP A CA 1
ATOM 689 C C . ASP A 1 92 ? -8.693 -16.397 -16.084 1.00 54.53 92 ASP A C 1
ATOM 691 O O . ASP A 1 92 ? -7.509 -16.428 -16.405 1.00 54.53 92 ASP A O 1
ATOM 695 N N . LYS A 1 93 ? -9.187 -15.413 -15.323 1.00 54.19 93 LYS A N 1
ATOM 696 C CA . LYS A 1 93 ? -8.470 -14.427 -14.510 1.00 54.19 93 LYS A CA 1
ATOM 697 C C . LYS A 1 93 ? -9.456 -13.692 -13.577 1.00 54.19 93 LYS A C 1
ATOM 699 O O . LYS A 1 93 ? -9.581 -12.472 -13.653 1.00 54.19 93 LYS A O 1
ATOM 704 N N . LEU A 1 94 ? -10.089 -14.358 -12.604 1.00 52.81 94 LEU A N 1
ATOM 705 C CA . LEU A 1 94 ? -10.495 -13.674 -11.350 1.00 52.81 94 LEU A CA 1
ATOM 706 C C . LEU A 1 94 ? -9.238 -13.342 -10.516 1.00 52.81 94 LEU A C 1
ATOM 708 O O . LEU A 1 94 ? -9.114 -13.702 -9.349 1.00 52.81 94 LEU A O 1
ATOM 712 N N . ALA A 1 95 ? -8.236 -12.700 -11.115 1.00 54.31 95 ALA A N 1
ATOM 713 C CA . ALA A 1 95 ? -6.939 -12.448 -10.499 1.00 54.31 95 ALA A CA 1
ATOM 714 C C . ALA A 1 95 ? -7.023 -11.288 -9.492 1.00 54.31 95 ALA A C 1
ATOM 716 O O . ALA A 1 95 ? -6.354 -10.279 -9.680 1.00 54.31 95 ALA A O 1
ATOM 717 N N . GLY A 1 96 ? -7.903 -11.367 -8.485 1.00 61.81 96 GLY A N 1
ATOM 718 C CA . GLY A 1 96 ? -8.045 -10.382 -7.401 1.00 61.81 96 GLY A CA 1
ATOM 719 C C . GLY A 1 96 ? -8.246 -8.923 -7.848 1.00 61.81 96 GLY A C 1
ATOM 720 O O . GLY A 1 96 ? -8.036 -8.005 -7.060 1.00 61.81 96 GLY A O 1
ATOM 721 N N . ARG A 1 97 ? -8.597 -8.698 -9.122 1.00 75.12 97 ARG A N 1
ATOM 722 C CA . ARG A 1 97 ? -8.669 -7.394 -9.815 1.00 75.12 97 ARG A CA 1
ATOM 723 C C . ARG A 1 97 ? -9.989 -7.237 -10.571 1.00 75.12 97 ARG A C 1
ATOM 725 O O . ARG A 1 97 ? -10.070 -6.556 -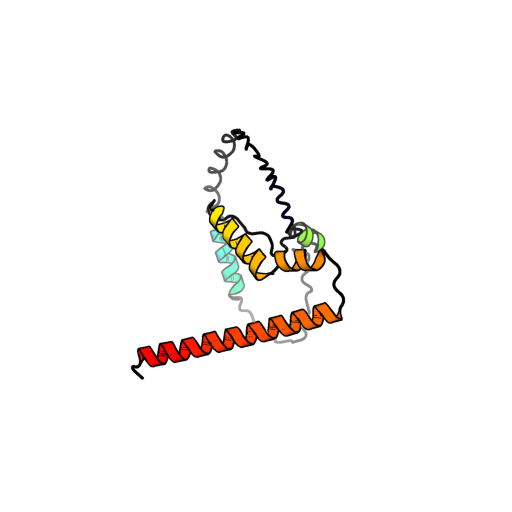11.585 1.00 75.12 97 ARG A O 1
ATOM 732 N N . SER A 1 98 ? -11.018 -7.906 -10.093 1.00 85.75 98 SER A N 1
ATOM 733 C CA . SER A 1 98 ? -12.361 -7.888 -10.652 1.00 85.75 98 SER A CA 1
ATOM 734 C C . SER A 1 98 ? -13.329 -7.796 -9.486 1.00 85.75 98 SER A C 1
ATOM 736 O O . SER A 1 98 ? -13.162 -8.505 -8.493 1.00 85.75 98 SER A O 1
ATOM 738 N N . VAL A 1 99 ? -14.321 -6.918 -9.596 1.00 88.75 99 VAL A N 1
ATOM 739 C CA . VAL A 1 99 ? -15.355 -6.720 -8.577 1.00 88.75 99 VAL A CA 1
ATOM 740 C C . VAL A 1 99 ? -16.705 -6.931 -9.243 1.00 88.75 99 VAL A C 1
ATOM 742 O O . VAL A 1 99 ? -16.949 -6.405 -10.327 1.00 88.75 99 VAL A O 1
ATOM 745 N N . SER A 1 100 ? -17.563 -7.731 -8.610 1.00 89.81 100 SER A N 1
ATOM 746 C CA . SER A 1 100 ? -18.936 -7.919 -9.073 1.00 89.81 100 SER A CA 1
ATOM 747 C C . SER A 1 100 ? -19.754 -6.661 -8.791 1.00 89.81 100 SER A C 1
ATOM 749 O O . SER A 1 100 ? -19.706 -6.119 -7.685 1.00 89.81 100 SER A O 1
ATOM 751 N N . VAL A 1 101 ? -20.517 -6.201 -9.781 1.00 92.56 101 VAL A N 1
ATOM 752 C CA . VAL A 1 101 ? -21.439 -5.076 -9.611 1.00 92.56 101 VAL A CA 1
ATOM 753 C C . VAL A 1 101 ? -22.748 -5.615 -9.045 1.00 92.56 101 VAL A C 1
ATOM 755 O O . VAL A 1 101 ? -23.553 -6.212 -9.758 1.00 92.56 101 VAL A O 1
ATOM 758 N N . LEU A 1 102 ? -22.959 -5.408 -7.748 1.00 91.94 102 LEU A N 1
ATOM 759 C CA . LEU A 1 102 ? -24.186 -5.802 -7.059 1.00 91.94 102 LEU A CA 1
ATOM 760 C C . LEU A 1 102 ? -25.197 -4.651 -7.082 1.00 91.94 102 LEU A C 1
ATOM 762 O O . LEU A 1 102 ? -24.821 -3.484 -7.002 1.00 91.94 102 LEU A O 1
ATOM 766 N N . ASN A 1 103 ? -26.488 -4.973 -7.178 1.00 93.50 103 ASN A N 1
ATOM 767 C CA . ASN A 1 103 ? -27.596 -4.008 -7.091 1.00 93.50 103 ASN A CA 1
ATOM 768 C C . ASN A 1 103 ? -27.541 -2.851 -8.106 1.00 93.50 103 ASN A C 1
ATOM 770 O O . ASN A 1 103 ? -28.115 -1.795 -7.860 1.00 93.50 103 ASN A O 1
ATOM 774 N N . ARG A 1 104 ? -26.860 -3.043 -9.247 1.00 92.69 104 ARG A N 1
ATOM 775 C CA . ARG A 1 104 ? -26.619 -1.997 -10.264 1.00 92.69 104 ARG A CA 1
ATOM 776 C C . ARG A 1 104 ? -25.893 -0.757 -9.715 1.00 92.69 104 ARG A C 1
ATOM 778 O O . ARG A 1 104 ? -25.904 0.287 -10.359 1.00 92.69 104 ARG A O 1
ATOM 785 N N . ASP A 1 105 ? -25.235 -0.882 -8.566 1.00 95.44 105 ASP A N 1
ATOM 786 C CA . ASP A 1 105 ? -24.436 0.180 -7.960 1.00 95.44 105 ASP A CA 1
ATOM 787 C C . ASP A 1 105 ? -22.996 0.089 -8.477 1.00 95.44 105 ASP A C 1
ATOM 789 O O . ASP A 1 105 ? -22.135 -0.614 -7.935 1.00 95.44 105 ASP A O 1
ATOM 793 N N . LEU A 1 106 ? -22.763 0.763 -9.602 1.00 96.06 106 LEU A N 1
ATOM 794 C CA . LEU A 1 106 ? -21.460 0.788 -10.253 1.00 96.06 106 LEU A CA 1
ATOM 795 C C . LEU A 1 106 ? -20.450 1.610 -9.452 1.00 96.06 106 LEU A C 1
ATOM 797 O O . LEU A 1 106 ? -19.290 1.212 -9.358 1.00 96.06 106 LEU A O 1
ATOM 801 N N . ASP A 1 107 ? -20.877 2.714 -8.844 1.00 96.94 107 ASP A N 1
ATOM 802 C CA . ASP A 1 107 ? -19.981 3.618 -8.124 1.00 96.94 107 ASP A CA 1
ATOM 803 C C . ASP A 1 107 ? -19.341 2.906 -6.934 1.00 96.94 107 ASP A C 1
ATOM 805 O O . ASP A 1 107 ? -18.118 2.926 -6.761 1.00 96.94 107 ASP A O 1
ATOM 809 N N . ARG A 1 108 ? -20.140 2.164 -6.160 1.00 95.50 108 ARG A N 1
ATOM 810 C CA . ARG A 1 108 ? -19.624 1.349 -5.058 1.00 95.50 108 ARG A CA 1
ATOM 811 C C . ARG A 1 108 ? -18.666 0.266 -5.538 1.00 95.50 108 ARG A C 1
ATOM 813 O O . ARG A 1 108 ? -17.629 0.055 -4.904 1.00 95.50 108 ARG A O 1
ATOM 820 N N . ALA A 1 109 ? -18.977 -0.401 -6.647 1.00 93.88 109 ALA A N 1
ATOM 821 C CA . ALA A 1 109 ? -18.093 -1.410 -7.226 1.00 93.88 109 ALA A CA 1
ATOM 822 C C . ALA A 1 109 ? -16.753 -0.800 -7.682 1.00 93.88 109 ALA A C 1
ATOM 824 O O . ALA A 1 109 ? -15.698 -1.392 -7.452 1.00 93.88 109 ALA A O 1
ATOM 825 N N . VAL A 1 110 ? -16.769 0.413 -8.244 1.00 95.00 110 VAL A N 1
ATOM 826 C CA . VAL A 1 110 ? -15.559 1.153 -8.632 1.00 95.00 110 VAL A CA 1
ATOM 827 C C . VAL A 1 110 ? -14.723 1.536 -7.410 1.00 95.00 110 VAL A C 1
ATOM 829 O O . VAL A 1 110 ? -13.509 1.333 -7.430 1.00 95.00 110 VAL A O 1
ATOM 832 N N . TYR A 1 111 ? -15.331 2.018 -6.322 1.00 95.00 111 TYR A N 1
ATOM 833 C CA . TYR A 1 111 ? -14.593 2.320 -5.087 1.00 95.00 111 TYR A CA 1
ATOM 834 C C . TYR A 1 111 ? -13.965 1.075 -4.457 1.00 95.00 111 TYR A C 1
ATOM 836 O O . TYR A 1 111 ? -12.822 1.115 -3.997 1.00 95.00 111 TYR A O 1
ATOM 844 N N . GLN A 1 112 ? -14.693 -0.042 -4.452 1.00 92.94 112 GLN A N 1
ATOM 845 C CA . GLN A 1 112 ? -14.161 -1.325 -3.996 1.00 92.94 112 GLN A CA 1
ATOM 846 C C . GLN A 1 112 ? -12.983 -1.767 -4.863 1.00 92.94 112 GLN A C 1
ATOM 848 O O . GLN A 1 112 ? -11.944 -2.163 -4.334 1.00 92.94 112 GLN A O 1
ATOM 853 N N . PHE A 1 113 ? -13.113 -1.643 -6.184 1.00 92.31 113 PHE A N 1
ATOM 854 C CA . PHE A 1 113 ? -12.045 -1.971 -7.115 1.00 92.31 113 PHE A CA 1
ATOM 855 C C . PHE A 1 113 ? -10.805 -1.093 -6.896 1.00 92.31 113 PHE A C 1
ATOM 857 O O . PHE A 1 113 ? -9.701 -1.619 -6.779 1.00 92.31 113 PHE A O 1
ATOM 864 N N . ASP A 1 114 ? -10.966 0.223 -6.757 1.00 93.25 114 ASP A N 1
ATOM 865 C CA . ASP A 1 114 ? -9.849 1.139 -6.502 1.00 93.25 114 ASP A CA 1
ATOM 866 C C . ASP A 1 114 ? -9.170 0.851 -5.150 1.00 93.25 114 ASP A C 1
ATOM 868 O O . ASP A 1 114 ? -7.942 0.813 -5.056 1.00 93.25 114 ASP A O 1
ATOM 872 N N . SER A 1 115 ? -9.946 0.543 -4.106 1.00 92.31 115 SER A N 1
ATOM 873 C CA . SER A 1 115 ? -9.408 0.103 -2.812 1.00 92.31 115 SER A CA 1
ATOM 874 C C . SER A 1 115 ? -8.556 -1.167 -2.942 1.00 92.31 115 SER A C 1
ATOM 876 O O . SER A 1 115 ? -7.440 -1.218 -2.417 1.00 92.31 115 SER A O 1
ATOM 878 N N . LEU A 1 116 ? -9.021 -2.162 -3.709 1.00 91.25 116 LEU A N 1
ATOM 879 C CA . LEU A 1 116 ? -8.257 -3.380 -4.006 1.00 91.25 116 LEU A CA 1
ATOM 880 C C . LEU A 1 116 ? -6.975 -3.084 -4.797 1.00 91.25 116 LEU A C 1
ATOM 882 O O . LEU A 1 116 ? -5.922 -3.656 -4.514 1.00 91.25 116 LEU A O 1
ATOM 886 N N . VAL A 1 117 ? -7.024 -2.176 -5.772 1.00 90.94 117 VAL A N 1
ATOM 887 C CA . VAL A 1 117 ? -5.844 -1.766 -6.551 1.00 90.94 117 VAL A CA 1
ATOM 888 C C . VAL A 1 117 ? -4.802 -1.084 -5.657 1.00 90.94 117 VAL A C 1
ATOM 890 O O . VAL A 1 117 ? -3.604 -1.367 -5.779 1.00 90.94 117 VAL A O 1
ATOM 893 N N . ARG A 1 118 ? -5.245 -0.215 -4.738 1.00 91.50 118 ARG A N 1
ATOM 894 C CA . ARG A 1 118 ? -4.384 0.497 -3.782 1.00 91.50 118 ARG A CA 1
ATOM 895 C C . ARG A 1 118 ? -3.780 -0.440 -2.737 1.00 91.50 118 ARG A C 1
ATOM 897 O O . ARG A 1 118 ? -2.579 -0.359 -2.492 1.00 91.50 118 ARG A O 1
ATOM 904 N N . SER A 1 119 ? -4.565 -1.348 -2.155 1.00 91.62 119 SER A N 1
ATOM 905 C CA . SER A 1 119 ? -4.079 -2.292 -1.135 1.00 91.62 119 SER A CA 1
ATOM 906 C C . SER A 1 119 ? -3.003 -3.235 -1.685 1.00 91.62 119 SER A C 1
ATOM 908 O O . SER A 1 119 ? -2.006 -3.497 -1.012 1.00 91.62 119 SER A O 1
ATOM 910 N N . ASN A 1 120 ? -3.147 -3.650 -2.947 1.00 90.94 120 ASN A N 1
ATOM 911 C CA . ASN A 1 120 ? -2.168 -4.464 -3.669 1.00 90.94 120 ASN A CA 1
ATOM 912 C C . ASN A 1 120 ? -0.998 -3.660 -4.266 1.00 90.94 120 ASN A C 1
ATOM 914 O O . ASN A 1 120 ? -0.115 -4.247 -4.890 1.00 90.94 120 ASN A O 1
ATOM 918 N N . ARG A 1 121 ? -0.975 -2.328 -4.105 1.00 92.44 121 ARG A N 1
ATOM 919 C CA . ARG A 1 121 ? 0.099 -1.434 -4.582 1.00 92.44 121 ARG A CA 1
ATOM 920 C C . ARG A 1 121 ? 0.409 -1.566 -6.078 1.00 92.44 121 ARG A C 1
ATOM 922 O O . ARG A 1 121 ? 1.533 -1.321 -6.512 1.00 92.44 121 ARG A O 1
ATOM 929 N N . LEU A 1 122 ? -0.583 -1.922 -6.898 1.00 90.38 122 LEU A N 1
ATOM 930 C CA . LEU A 1 122 ? -0.362 -2.237 -8.319 1.00 90.38 122 LEU A CA 1
ATOM 931 C C . LEU A 1 122 ? 0.214 -1.053 -9.097 1.00 90.38 122 LEU A C 1
ATOM 933 O O . LEU A 1 122 ? 1.063 -1.222 -9.971 1.00 90.38 122 LEU A O 1
ATOM 937 N N . ARG A 1 123 ? -0.230 0.156 -8.749 1.00 92.44 123 ARG A N 1
ATOM 938 C CA . ARG A 1 123 ? 0.249 1.398 -9.353 1.00 92.44 123 ARG A CA 1
ATOM 939 C C . ARG A 1 123 ? 1.715 1.677 -9.008 1.00 92.44 123 ARG A C 1
ATOM 941 O O . ARG A 1 123 ? 2.476 2.057 -9.889 1.00 92.44 123 ARG A O 1
ATOM 948 N N . GLU A 1 124 ? 2.114 1.462 -7.756 1.00 94.25 124 GLU A N 1
ATOM 949 C CA . GLU A 1 124 ? 3.501 1.643 -7.306 1.00 94.25 124 GLU A CA 1
ATOM 950 C C . GLU A 1 124 ? 4.425 0.650 -8.012 1.00 94.25 124 GLU A C 1
ATOM 952 O O . GLU A 1 124 ? 5.420 1.055 -8.606 1.00 94.25 124 GLU A O 1
ATOM 957 N N . VAL A 1 125 ? 4.039 -0.629 -8.040 1.00 94.00 125 VAL A N 1
ATOM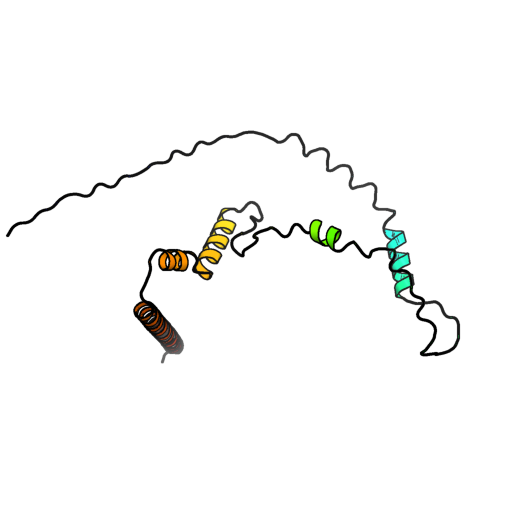 958 C CA . VAL A 1 125 ? 4.790 -1.691 -8.723 1.00 94.00 125 VAL A CA 1
ATOM 959 C C . VAL A 1 125 ? 4.957 -1.381 -10.209 1.00 94.00 125 VAL A C 1
ATOM 961 O O . VAL A 1 125 ? 6.056 -1.523 -10.740 1.00 94.00 125 VAL A O 1
ATOM 964 N N . ASN A 1 126 ? 3.901 -0.910 -10.878 1.00 95.44 126 ASN A N 1
ATOM 965 C CA . ASN A 1 126 ? 3.977 -0.509 -12.282 1.0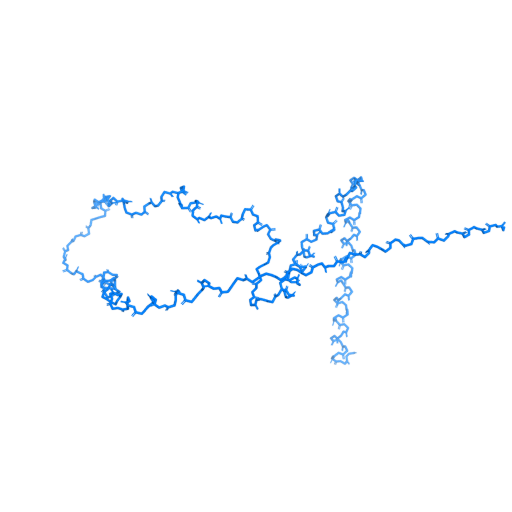0 95.44 126 ASN A CA 1
ATOM 966 C C . ASN A 1 126 ? 5.024 0.600 -12.499 1.00 95.44 126 ASN A C 1
ATOM 968 O O . ASN A 1 126 ? 5.865 0.491 -13.393 1.00 95.44 126 ASN A O 1
ATOM 972 N N . TYR A 1 127 ? 5.034 1.632 -11.648 1.00 95.88 127 TYR A N 1
ATOM 973 C CA . TYR A 1 127 ? 6.030 2.701 -11.733 1.00 95.88 127 TYR A CA 1
ATOM 974 C C . TYR A 1 127 ? 7.451 2.224 -11.409 1.00 95.88 127 TYR A C 1
ATOM 976 O O . TYR A 1 127 ? 8.394 2.642 -12.080 1.00 95.88 127 TYR A O 1
ATOM 984 N N . GLU A 1 128 ? 7.621 1.339 -10.426 1.00 94.62 128 GLU A N 1
ATOM 985 C CA . GLU A 1 128 ? 8.924 0.764 -10.068 1.00 94.62 128 GLU A CA 1
ATOM 986 C C . GLU A 1 128 ? 9.499 -0.134 -11.169 1.00 94.62 128 GLU A C 1
ATOM 988 O O . GLU A 1 128 ? 10.715 -0.184 -11.353 1.00 94.62 128 GLU A O 1
ATOM 993 N N . GLN A 1 129 ? 8.639 -0.843 -11.903 1.00 96.00 129 GLN A N 1
ATOM 994 C CA . GLN A 1 129 ? 9.032 -1.720 -13.009 1.00 96.00 129 GLN A CA 1
ATOM 995 C C . GLN A 1 129 ? 9.376 -0.952 -14.287 1.00 96.00 129 GLN A C 1
ATOM 997 O O . GLN A 1 129 ? 10.091 -1.479 -15.136 1.00 96.00 129 GLN A O 1
ATOM 1002 N N . ARG A 1 130 ? 8.901 0.291 -14.426 1.00 97.25 130 ARG A N 1
ATOM 1003 C CA . ARG A 1 130 ? 9.086 1.095 -15.641 1.00 97.25 130 ARG A CA 1
ATOM 1004 C C . ARG A 1 130 ? 10.555 1.373 -15.968 1.00 97.25 130 ARG A C 1
ATOM 1006 O O . ARG A 1 130 ? 10.901 1.457 -17.142 1.00 97.25 130 ARG A O 1
ATOM 1013 N N . PHE A 1 131 ? 11.409 1.535 -14.957 1.00 97.75 131 PHE A N 1
ATOM 1014 C CA . PHE A 1 131 ? 12.823 1.866 -15.142 1.00 97.75 131 PHE A CA 1
ATOM 1015 C C . PHE A 1 131 ? 13.732 0.974 -14.301 1.00 97.75 131 PHE A C 1
ATOM 1017 O O . PHE A 1 131 ? 13.439 0.651 -13.149 1.00 97.75 131 PHE A O 1
ATOM 1024 N N . PHE A 1 132 ? 14.894 0.623 -14.853 1.00 97.75 132 PHE A N 1
ATOM 1025 C CA . PHE A 1 132 ? 15.898 -0.121 -14.106 1.00 97.75 132 PHE A CA 1
ATOM 1026 C C . PHE A 1 132 ? 16.520 0.741 -12.999 1.00 97.75 132 PHE A C 1
ATOM 1028 O O . PHE A 1 132 ? 17.023 1.840 -13.231 1.00 97.75 132 PHE A O 1
ATOM 1035 N N . ILE A 1 133 ? 16.552 0.194 -11.785 1.00 97.56 133 ILE A N 1
ATOM 1036 C CA . ILE A 1 133 ? 17.204 0.796 -10.624 1.00 97.56 133 ILE A CA 1
ATOM 1037 C C . ILE A 1 133 ? 18.276 -0.171 -10.135 1.00 97.56 133 ILE A C 1
ATOM 1039 O O . ILE A 1 133 ? 17.996 -1.345 -9.888 1.00 97.56 133 ILE A O 1
ATOM 1043 N N . LYS A 1 134 ? 19.496 0.337 -9.922 1.00 98.50 134 LYS A N 1
ATOM 1044 C CA . LYS A 1 134 ? 20.605 -0.453 -9.368 1.00 98.50 134 LYS A CA 1
ATOM 1045 C C . LYS A 1 134 ? 20.196 -1.120 -8.039 1.00 98.50 134 LYS A C 1
ATOM 1047 O O . LYS A 1 134 ? 19.589 -0.455 -7.190 1.00 98.50 134 LYS A O 1
ATOM 1052 N N . PRO A 1 135 ? 20.598 -2.378 -7.785 1.00 98.12 135 PRO A N 1
ATOM 1053 C CA . PRO A 1 135 ? 20.148 -3.139 -6.617 1.00 98.12 135 PRO A CA 1
ATOM 1054 C C . PRO A 1 135 ? 20.480 -2.452 -5.284 1.00 98.12 135 PRO A C 1
ATOM 1056 O O . PRO A 1 135 ? 19.638 -2.407 -4.389 1.00 98.12 135 PRO A O 1
ATOM 1059 N N . ASN A 1 136 ? 21.654 -1.824 -5.164 1.00 98.38 136 ASN A N 1
ATOM 1060 C CA . ASN A 1 136 ? 22.045 -1.095 -3.951 1.00 98.38 136 ASN A CA 1
ATOM 1061 C C . ASN A 1 136 ? 21.124 0.097 -3.655 1.00 98.38 136 ASN A C 1
ATOM 1063 O O . ASN A 1 136 ? 20.714 0.290 -2.510 1.00 98.38 136 ASN A O 1
ATOM 1067 N N . LYS A 1 137 ? 20.728 0.852 -4.690 1.00 98.25 137 LYS A N 1
ATOM 1068 C CA . LYS A 1 137 ? 19.782 1.969 -4.544 1.00 98.25 137 LYS A CA 1
ATOM 1069 C C . LYS A 1 137 ? 18.398 1.466 -4.129 1.00 98.25 137 LYS A C 1
ATOM 1071 O O . LYS A 1 137 ? 17.802 2.029 -3.215 1.00 98.25 137 LYS A O 1
ATOM 1076 N N . ARG A 1 138 ? 17.928 0.359 -4.720 1.00 97.44 138 ARG A N 1
ATOM 1077 C CA . ARG A 1 138 ? 16.659 -0.288 -4.342 1.00 97.44 138 ARG A CA 1
ATOM 1078 C C . ARG A 1 138 ? 16.659 -0.734 -2.872 1.00 97.44 138 ARG A C 1
ATOM 1080 O O . ARG A 1 138 ? 15.708 -0.455 -2.145 1.00 97.44 138 ARG A O 1
ATOM 1087 N N . ARG A 1 139 ? 17.736 -1.382 -2.404 1.00 98.19 139 ARG A N 1
ATOM 1088 C CA . ARG A 1 139 ? 17.879 -1.819 -0.998 1.00 98.19 139 ARG A CA 1
ATOM 1089 C C . ARG A 1 139 ? 17.866 -0.636 -0.028 1.00 98.19 139 ARG A C 1
ATOM 1091 O O . ARG A 1 139 ? 17.211 -0.716 1.011 1.00 98.19 139 ARG A O 1
ATOM 1098 N N . LEU A 1 140 ? 18.551 0.458 -0.369 1.00 98.38 140 LEU A N 1
ATOM 1099 C CA . LEU A 1 140 ? 18.570 1.674 0.446 1.00 98.38 140 LEU A CA 1
ATOM 1100 C C . LEU A 1 140 ? 17.181 2.317 0.532 1.00 98.38 140 LEU A C 1
ATOM 1102 O O . LEU A 1 140 ? 16.719 2.598 1.636 1.00 98.38 140 LEU A O 1
ATOM 1106 N N . ALA A 1 141 ? 16.494 2.483 -0.601 1.00 97.06 141 ALA A N 1
ATOM 1107 C CA . ALA A 1 1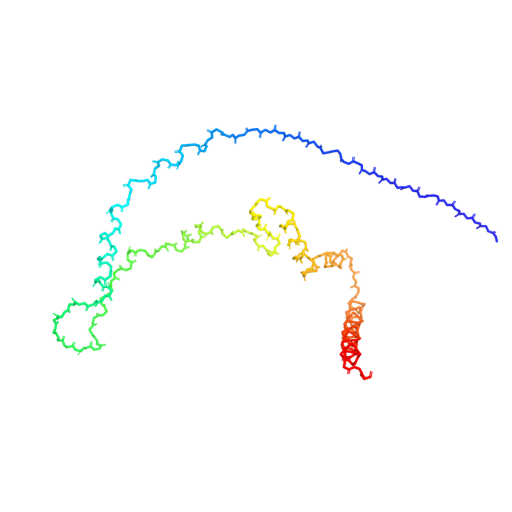41 ? 15.142 3.039 -0.641 1.00 97.06 141 ALA A CA 1
ATOM 1108 C C . ALA A 1 141 ? 14.172 2.229 0.236 1.00 97.06 141 ALA A C 1
ATOM 1110 O O . ALA A 1 141 ? 13.480 2.800 1.079 1.00 97.06 141 ALA A O 1
ATOM 1111 N N . LYS A 1 142 ? 14.209 0.891 0.135 1.00 97.19 142 LYS A N 1
ATOM 1112 C CA . LYS A 1 142 ? 13.407 -0.006 0.984 1.00 97.19 142 LYS A CA 1
ATOM 1113 C C . LYS A 1 142 ? 13.722 0.169 2.474 1.00 97.19 142 LYS A C 1
ATOM 1115 O O . LYS A 1 142 ? 12.810 0.223 3.296 1.00 97.19 142 LYS A O 1
ATOM 1120 N N . ARG A 1 143 ? 15.005 0.291 2.840 1.00 98.44 143 ARG A N 1
ATOM 1121 C CA . ARG A 1 143 ? 15.427 0.520 4.233 1.00 98.44 143 ARG A CA 1
ATOM 1122 C C . ARG A 1 143 ? 14.904 1.854 4.769 1.00 98.44 143 ARG A C 1
ATOM 1124 O O . ARG A 1 143 ? 14.399 1.894 5.888 1.00 98.44 143 ARG A O 1
ATOM 1131 N N . VAL A 1 144 ? 15.012 2.924 3.984 1.00 98.50 144 VAL A N 1
ATOM 1132 C CA . VAL A 1 144 ? 14.517 4.257 4.360 1.00 98.50 144 VAL A CA 1
ATOM 1133 C C . VAL A 1 144 ? 12.996 4.244 4.517 1.00 98.50 144 VAL A C 1
ATOM 1135 O O . VAL A 1 144 ? 12.500 4.715 5.536 1.00 98.50 144 VAL A O 1
ATOM 1138 N N . ALA A 1 145 ? 12.262 3.650 3.572 1.00 97.00 145 ALA A N 1
ATOM 1139 C CA . ALA A 1 145 ? 10.806 3.527 3.646 1.00 97.00 145 ALA A CA 1
ATOM 1140 C C . ALA A 1 145 ? 10.350 2.763 4.902 1.00 97.00 145 ALA A C 1
ATOM 1142 O O . ALA A 1 145 ? 9.446 3.210 5.604 1.00 97.00 145 ALA A O 1
ATOM 1143 N N . ASN A 1 146 ? 11.025 1.660 5.245 1.00 98.19 146 ASN A N 1
ATOM 1144 C CA . ASN A 1 146 ? 10.729 0.913 6.468 1.00 98.19 146 ASN A CA 1
ATOM 1145 C C . ASN A 1 146 ? 10.978 1.744 7.734 1.00 98.19 146 ASN A C 1
ATOM 1147 O O . ASN A 1 146 ? 10.143 1.737 8.634 1.00 98.19 146 ASN A O 1
ATOM 1151 N N . ARG A 1 147 ? 12.093 2.486 7.802 1.00 98.44 147 ARG A N 1
ATOM 1152 C CA . ARG A 1 147 ? 12.382 3.369 8.946 1.00 98.44 147 ARG A CA 1
ATOM 1153 C C . ARG A 1 147 ? 11.326 4.461 9.100 1.00 98.44 147 ARG A C 1
ATOM 1155 O O . ARG A 1 147 ? 10.863 4.678 10.213 1.00 98.44 147 ARG A O 1
ATOM 1162 N N . LYS A 1 148 ? 10.907 5.087 7.994 1.00 98.56 148 LYS A N 1
ATOM 1163 C CA . LYS A 1 148 ? 9.820 6.080 7.996 1.00 98.56 148 LYS A CA 1
ATOM 1164 C C . LYS A 1 148 ? 8.516 5.484 8.518 1.00 98.56 148 LYS A C 1
ATOM 1166 O O . LYS A 1 148 ? 7.934 6.037 9.440 1.00 98.56 148 LYS A O 1
ATOM 1171 N N . ARG A 1 149 ? 8.127 4.303 8.027 1.00 98.06 149 ARG A N 1
ATOM 1172 C CA . ARG A 1 149 ? 6.915 3.609 8.486 1.00 98.06 149 ARG A CA 1
ATOM 1173 C C . ARG A 1 149 ? 6.940 3.310 9.988 1.00 98.06 149 ARG A C 1
ATOM 1175 O O . ARG A 1 149 ? 5.941 3.515 10.670 1.00 98.06 149 ARG A O 1
ATOM 1182 N N . VAL A 1 150 ? 8.065 2.811 10.506 1.00 98.38 150 VAL A N 1
ATOM 1183 C CA . VAL A 1 150 ? 8.218 2.531 11.944 1.00 98.38 150 VAL A CA 1
ATOM 1184 C C . VAL A 1 150 ? 8.122 3.825 12.751 1.00 98.38 150 VAL A C 1
ATOM 1186 O O . VAL A 1 150 ? 7.383 3.874 13.732 1.00 98.38 150 VAL A O 1
ATOM 1189 N N . PHE A 1 151 ? 8.801 4.882 12.309 1.00 98.62 151 PHE A N 1
ATOM 1190 C CA . PHE A 1 151 ? 8.777 6.190 12.956 1.00 98.62 151 PHE A CA 1
ATOM 1191 C C . PHE A 1 151 ? 7.367 6.799 13.005 1.00 98.62 151 PHE A C 1
ATOM 1193 O O . PHE A 1 151 ? 6.890 7.151 14.081 1.00 98.62 151 PHE A O 1
ATOM 1200 N N . GLU A 1 152 ? 6.661 6.832 11.873 1.00 98.31 152 GLU A N 1
ATOM 1201 C CA . GLU A 1 152 ? 5.276 7.314 11.783 1.00 98.31 152 GLU A CA 1
ATOM 1202 C C . GLU A 1 152 ? 4.337 6.515 12.696 1.00 98.31 152 GLU A C 1
ATOM 1204 O O . GLU A 1 152 ? 3.510 7.094 13.399 1.00 98.31 152 GLU A O 1
ATOM 1209 N N . SER A 1 153 ? 4.506 5.189 12.761 1.00 98.38 153 SER A N 1
ATOM 1210 C CA . SER A 1 153 ? 3.723 4.352 13.677 1.00 98.38 153 SER A CA 1
ATOM 1211 C C . SER A 1 153 ? 4.009 4.657 15.153 1.00 98.38 153 SER A C 1
ATOM 1213 O O . SER A 1 153 ? 3.098 4.603 15.977 1.00 98.38 153 SER A O 1
ATOM 1215 N N . GLY A 1 154 ? 5.254 5.009 15.493 1.00 98.56 154 GLY A N 1
ATOM 1216 C CA . GLY A 1 154 ? 5.641 5.436 16.837 1.00 98.56 154 GLY A CA 1
ATOM 1217 C C . GLY A 1 154 ? 5.003 6.771 17.217 1.00 98.56 154 GLY A C 1
ATOM 1218 O O . GLY A 1 154 ? 4.436 6.886 18.300 1.00 98.56 154 GLY A O 1
ATOM 1219 N N . ILE A 1 155 ? 5.006 7.741 16.299 1.00 98.56 155 ILE A N 1
ATOM 1220 C CA . ILE A 1 155 ? 4.333 9.033 16.488 1.00 98.56 155 ILE A CA 1
ATOM 1221 C C . ILE A 1 155 ? 2.824 8.848 16.672 1.00 98.56 155 ILE A C 1
ATOM 1223 O O . ILE A 1 155 ? 2.243 9.428 17.585 1.00 98.56 155 ILE A O 1
ATOM 1227 N N . ALA A 1 156 ? 2.179 8.015 15.851 1.00 98.50 156 ALA A N 1
ATOM 1228 C CA . ALA A 1 156 ? 0.748 7.748 15.982 1.00 98.50 156 ALA A CA 1
ATOM 1229 C C . ALA A 1 156 ? 0.399 7.145 17.355 1.00 98.50 156 ALA A C 1
ATOM 1231 O O . ALA A 1 156 ? -0.582 7.552 17.977 1.00 98.50 156 ALA A O 1
ATOM 1232 N N . LYS A 1 157 ? 1.233 6.224 17.861 1.00 98.56 157 LYS A N 1
ATOM 1233 C CA . LYS A 1 157 ? 1.096 5.667 19.216 1.00 98.56 157 LYS A CA 1
ATOM 1234 C C . LYS A 1 157 ? 1.291 6.728 20.295 1.00 98.56 157 LYS A C 1
ATOM 1236 O O . LYS A 1 157 ? 0.500 6.776 21.231 1.00 98.56 157 LYS A O 1
ATOM 1241 N N . LEU A 1 158 ? 2.297 7.591 20.154 1.00 98.56 158 LEU A N 1
ATOM 1242 C CA . LEU A 1 158 ? 2.531 8.690 21.089 1.00 98.56 158 LEU A CA 1
ATOM 1243 C C . LEU A 1 158 ? 1.316 9.620 21.156 1.00 98.56 158 LEU A C 1
ATOM 1245 O O . LEU A 1 158 ? 0.830 9.910 22.243 1.00 98.56 158 LEU A O 1
ATOM 1249 N N . PHE A 1 159 ? 0.764 10.017 20.008 1.00 98.50 159 PHE A N 1
ATOM 1250 C CA . PHE A 1 159 ? -0.451 10.828 19.981 1.00 98.50 159 PHE A CA 1
ATOM 1251 C C . PHE A 1 159 ? -1.652 10.122 20.600 1.00 98.50 159 PHE A C 1
ATOM 1253 O O . PHE A 1 159 ? -2.473 10.787 21.222 1.00 98.50 159 PHE A O 1
ATOM 1260 N N . GLN A 1 160 ? -1.764 8.801 20.466 1.00 98.50 160 GLN A N 1
ATOM 1261 C CA . GLN A 1 160 ? -2.823 8.054 21.137 1.00 98.50 160 GLN A CA 1
ATOM 1262 C C . GLN A 1 160 ? -2.684 8.127 22.664 1.00 98.50 160 GLN A C 1
ATOM 1264 O O . GLN A 1 160 ? -3.672 8.386 23.345 1.00 98.50 160 GLN A O 1
ATOM 1269 N N . VAL A 1 161 ? -1.465 7.980 23.194 1.00 98.56 161 VAL A N 1
ATOM 1270 C CA . VAL A 1 161 ? -1.187 8.118 24.634 1.00 98.56 161 VAL A CA 1
ATOM 1271 C C . VAL A 1 161 ? -1.481 9.535 25.116 1.00 98.56 161 VAL A C 1
ATOM 1273 O O . VAL A 1 161 ? -2.145 9.702 26.132 1.00 98.56 161 VAL A O 1
ATOM 1276 N N . VAL A 1 162 ? -1.046 10.554 24.372 1.00 98.62 162 VAL A N 1
ATOM 1277 C CA . VAL A 1 162 ? -1.322 11.960 24.701 1.00 98.62 162 VAL A CA 1
ATOM 1278 C C . VAL A 1 162 ? -2.827 12.234 24.703 1.00 98.62 162 VAL A C 1
ATOM 1280 O O . VAL A 1 162 ? -3.331 12.843 25.640 1.00 98.62 162 VAL A O 1
ATOM 1283 N N . LYS A 1 163 ? -3.573 11.740 23.706 1.00 98.56 163 LYS A N 1
ATOM 1284 C CA . LYS A 1 163 ? -5.041 11.854 23.672 1.00 98.56 163 LYS A CA 1
ATOM 1285 C C . LYS A 1 163 ? -5.692 11.189 24.881 1.00 98.56 163 LYS A C 1
ATOM 1287 O O . LYS A 1 163 ? -6.611 11.759 25.461 1.00 98.56 163 LYS A O 1
ATOM 1292 N N . ASP A 1 164 ? -5.220 10.008 25.270 1.00 98.62 164 ASP A N 1
ATOM 1293 C CA . ASP A 1 164 ? -5.714 9.325 26.465 1.00 98.62 164 ASP A CA 1
ATOM 1294 C C . ASP A 1 164 ? -5.347 10.058 27.758 1.00 98.62 164 ASP A C 1
ATOM 1296 O O . ASP A 1 164 ? -6.140 10.050 28.697 1.00 98.62 164 ASP A O 1
ATOM 1300 N N . ALA A 1 165 ? -4.187 10.712 27.809 1.00 98.62 165 ALA A N 1
ATOM 1301 C CA . ALA A 1 165 ? -3.776 11.515 28.952 1.00 98.62 165 ALA A CA 1
ATOM 1302 C C . ALA A 1 165 ? -4.658 12.759 29.112 1.00 98.62 165 ALA A C 1
ATOM 1304 O O . ALA A 1 165 ? -5.232 12.962 30.179 1.00 98.62 165 ALA A O 1
ATOM 1305 N N . VAL A 1 166 ? -4.879 13.494 28.018 1.00 98.56 166 VAL A N 1
ATOM 1306 C CA . VAL A 1 166 ? -5.810 14.633 27.967 1.00 98.56 166 VAL A CA 1
ATOM 1307 C C . VAL A 1 166 ? -7.223 14.203 28.365 1.00 98.56 166 VAL A C 1
ATOM 1309 O O . VAL A 1 166 ? -7.870 14.872 29.161 1.00 98.56 166 VAL A O 1
ATOM 1312 N N . ARG A 1 167 ? -7.699 13.052 27.869 1.00 98.50 167 ARG A N 1
ATOM 1313 C CA . ARG A 1 167 ? -9.020 12.504 28.223 1.00 98.50 167 ARG A CA 1
ATOM 1314 C C . ARG A 1 167 ? -9.155 12.187 29.716 1.00 98.50 167 ARG A C 1
ATOM 1316 O O . ARG A 1 167 ? -10.260 12.261 30.244 1.00 98.50 167 ARG A O 1
ATOM 1323 N N . LYS A 1 168 ? -8.064 11.794 30.377 1.00 98.38 168 LYS A N 1
ATOM 1324 C CA . LYS A 1 168 ? -8.021 11.510 31.821 1.00 98.38 168 LYS A CA 1
ATOM 1325 C C . LYS A 1 168 ? -7.760 12.755 32.675 1.00 98.38 168 LYS A C 1
ATOM 1327 O O . LYS A 1 168 ? -7.979 12.686 33.879 1.00 98.38 168 LYS A O 1
ATOM 1332 N N . GLY A 1 169 ? -7.325 13.860 32.067 1.00 97.62 169 GLY A N 1
ATOM 1333 C CA . GLY A 1 169 ? -6.980 15.100 32.761 1.00 97.62 169 GLY A CA 1
ATOM 1334 C C . GLY A 1 169 ? -5.609 15.078 33.442 1.00 97.62 169 GLY A C 1
ATOM 1335 O O . GLY A 1 169 ? -5.445 15.754 34.453 1.00 97.62 169 GLY A O 1
ATOM 1336 N N . TYR A 1 170 ? -4.664 14.277 32.929 1.00 96.19 170 TYR A N 1
ATOM 1337 C CA . TYR A 1 170 ? -3.254 14.354 33.339 1.00 96.19 170 TYR A CA 1
ATOM 1338 C C . TYR A 1 170 ? -2.550 15.586 32.768 1.00 96.19 170 TYR A C 1
ATOM 1340 O O . TYR A 1 170 ? -2.983 16.069 31.694 1.00 96.19 170 TYR A O 1
#

Foldseek 3Di:
DDDDDDDDDDDDDDDDDDDDDDDDDPPPPPPPPPPPPPPPPPPVVVVVVVVVVVDPDDDDDDDDPPPDPPPPPPVPDPPPVVNVVVVPPPVPPPVQQAFDCPPVPVVVSVVVNVVSCVVVVVVVVVVVVPDDDDPVVVVVVVVVVVVVVVVVVVVVVVVVVVVVCVVVVD

Sequence (170 aa):
MLARNVLAAAKTARFTRANSTLSNTTSTVKAVNSVNANSQESQSKANSILSEALGSKSSTSASSFYAKRTFEPLSNIEQDPYDFATRFVLPDKLAGRSVSVLNRDLDRAVYQFDSLVRSNRLREVNYEQRFFIKPNKRRLAKRVANRKRVFESGIAKLFQVVKDAVRKGY

Radius of gyration: 34.14 Å; chains: 1; bounding box: 69×101×62 Å